Protein AF-A0A7X2PT35-F1 (afdb_monomer_lite)

pLDDT: mean 83.84, std 13.32, range [39.59, 97.69]

Radius of gyration: 19.12 Å; chains: 1; bounding box: 41×61×50 Å

Foldseek 3Di:
DDPPPDDDDADPPRDDDDFPDWDWDDDPFWIKIWGWHFDPVDDDPTDTDTDDIDTGGPVRVVVVVVVVVVVQVVCCVVPNDDDDDPVPQDDQQDLPDPPPPPQHSVNSVVSNVVSCLRPNPPHVDPPPDPPPDD

Structure (mmCIF, N/CA/C/O backbone):
data_AF-A0A7X2PT35-F1
#
_entry.id   AF-A0A7X2PT35-F1
#
loop_
_atom_site.group_PDB
_atom_site.id
_atom_site.type_symbol
_atom_site.label_atom_id
_atom_site.label_alt_id
_atom_site.label_comp_id
_atom_site.label_asym_id
_atom_site.label_entity_id
_atom_site.label_seq_id
_atom_site.pdbx_PDB_ins_code
_atom_site.Cartn_x
_atom_site.Cartn_y
_atom_site.Cartn_z
_atom_site.occupancy
_atom_site.B_iso_or_equiv
_atom_site.auth_seq_id
_atom_site.auth_comp_id
_atom_site.auth_asym_id
_atom_site.auth_atom_id
_atom_site.pdbx_PDB_model_num
ATOM 1 N N . MET A 1 1 ? -0.713 -40.524 10.628 1.00 44.00 1 MET A N 1
ATOM 2 C CA . MET A 1 1 ? -0.725 -39.382 11.564 1.00 44.00 1 MET A CA 1
ATOM 3 C C . MET A 1 1 ? -1.317 -38.222 10.796 1.00 44.00 1 MET A C 1
ATOM 5 O O . MET A 1 1 ? -0.782 -37.893 9.749 1.00 44.00 1 MET A O 1
ATOM 9 N N . SER A 1 2 ? -2.491 -37.740 11.193 1.00 51.50 2 SER A N 1
ATOM 10 C CA . SER A 1 2 ? -3.143 -36.608 10.537 1.00 51.50 2 SER A CA 1
ATOM 11 C C . SER A 1 2 ? -2.360 -35.337 10.854 1.00 51.50 2 SER A C 1
ATOM 13 O O . SER A 1 2 ? -2.280 -34.968 12.022 1.00 51.50 2 SER A O 1
ATOM 15 N N . ASP A 1 3 ? -1.783 -34.704 9.830 1.00 60.19 3 ASP A N 1
ATOM 16 C CA . ASP A 1 3 ? -1.301 -33.322 9.897 1.00 60.19 3 ASP A CA 1
ATOM 17 C C . ASP A 1 3 ? -2.488 -32.435 10.275 1.00 60.19 3 ASP A C 1
ATOM 19 O O . ASP A 1 3 ? -3.336 -32.112 9.435 1.00 60.19 3 ASP A O 1
ATOM 23 N N . GLU A 1 4 ? -2.600 -32.090 11.553 1.00 60.09 4 GLU A N 1
ATOM 24 C CA . GLU A 1 4 ? -3.574 -31.107 11.999 1.00 60.09 4 GLU A CA 1
ATOM 25 C C . GLU A 1 4 ? -3.108 -29.738 11.501 1.00 60.09 4 GLU A C 1
ATOM 27 O O . GLU A 1 4 ? -2.219 -29.088 12.049 1.00 60.09 4 GLU A O 1
ATOM 32 N N . LYS A 1 5 ? -3.671 -29.368 10.350 1.00 72.00 5 LYS A N 1
ATOM 33 C CA . LYS A 1 5 ? -3.495 -28.083 9.685 1.00 72.00 5 LYS A CA 1
ATOM 34 C C . LYS A 1 5 ? -3.866 -26.969 10.661 1.00 72.00 5 LYS A C 1
ATOM 36 O O . LYS A 1 5 ? -4.874 -27.073 11.353 1.00 72.00 5 LYS A O 1
ATOM 41 N N . VAL A 1 6 ? -3.064 -25.905 10.671 1.00 81.44 6 VAL A N 1
ATOM 42 C CA . VAL A 1 6 ? -3.307 -24.672 11.435 1.00 81.44 6 VAL A CA 1
ATOM 43 C C . VAL A 1 6 ? -4.793 -24.304 11.396 1.00 81.44 6 VAL A C 1
ATOM 45 O O . VAL A 1 6 ? -5.360 -24.102 10.319 1.00 81.44 6 VAL A O 1
ATOM 48 N N . ARG A 1 7 ? -5.420 -24.230 12.572 1.00 83.81 7 ARG A N 1
ATOM 49 C CA . ARG A 1 7 ? -6.812 -23.811 12.729 1.00 83.81 7 ARG A CA 1
ATOM 50 C C . ARG A 1 7 ? -6.855 -22.294 12.874 1.00 83.81 7 ARG A C 1
ATOM 52 O O . ARG A 1 7 ? -6.193 -21.733 13.740 1.00 83.81 7 ARG A O 1
ATOM 59 N N . VAL A 1 8 ? -7.617 -21.640 12.003 1.00 84.88 8 VAL A N 1
ATOM 60 C CA . VAL A 1 8 ? -7.838 -20.191 12.049 1.00 84.88 8 VAL A CA 1
ATOM 61 C C . VAL A 1 8 ? -9.100 -19.933 12.861 1.00 84.88 8 VAL A C 1
ATOM 63 O O . VAL A 1 8 ? -10.171 -20.419 12.504 1.00 84.88 8 VAL A O 1
ATOM 66 N N . GLU A 1 9 ? -8.974 -19.174 13.943 1.00 91.50 9 GLU A N 1
ATOM 67 C CA . GLU A 1 9 ? -10.092 -18.754 14.787 1.00 91.50 9 GLU A CA 1
ATOM 68 C C . GLU A 1 9 ? -10.081 -17.235 14.938 1.00 91.50 9 GLU A C 1
ATOM 70 O O . GLU A 1 9 ? -9.024 -16.603 14.918 1.00 91.50 9 GLU A O 1
ATOM 75 N N . ARG A 1 10 ? -11.270 -16.646 15.067 1.00 90.88 10 ARG A N 1
ATOM 76 C CA . ARG A 1 10 ? -11.423 -15.224 15.382 1.00 90.88 10 ARG A CA 1
ATOM 77 C C . ARG A 1 10 ? -11.303 -15.056 16.895 1.00 90.88 10 ARG A C 1
ATOM 79 O O . ARG A 1 10 ? -11.933 -15.80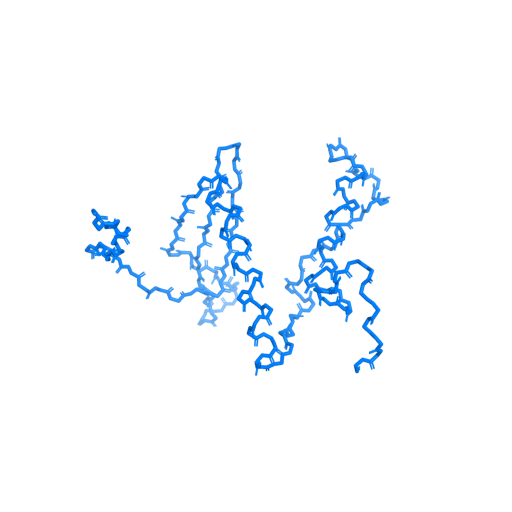9 17.634 1.00 90.88 10 ARG A O 1
ATOM 86 N N . SER A 1 11 ? -10.507 -14.089 17.340 1.00 90.88 11 SER A N 1
ATOM 87 C CA . SER A 1 11 ? -10.484 -13.669 18.744 1.00 90.88 11 SER A CA 1
ATOM 88 C C . SER A 1 11 ? -11.770 -12.928 19.112 1.00 90.88 11 SER A C 1
ATOM 90 O O . SER A 1 11 ? -12.505 -12.486 18.231 1.00 90.88 11 SER A O 1
ATOM 92 N N . GLU A 1 12 ? -12.017 -12.746 20.409 1.00 91.62 12 GLU A N 1
ATOM 93 C CA . GLU A 1 12 ? -13.164 -11.972 20.909 1.00 91.62 12 GLU A CA 1
ATOM 94 C C . GLU A 1 12 ? -13.156 -10.524 20.389 1.00 91.62 12 GLU A C 1
ATOM 96 O O . GLU A 1 12 ? -14.200 -10.008 20.003 1.00 91.62 12 GLU A O 1
ATOM 101 N N . ASP A 1 13 ? -11.969 -9.927 20.256 1.00 90.19 13 ASP A N 1
ATOM 102 C CA . ASP A 1 13 ? -11.778 -8.561 19.747 1.00 90.19 13 ASP A CA 1
ATOM 103 C C . ASP A 1 13 ? -11.592 -8.498 18.216 1.00 90.19 13 ASP A C 1
ATOM 105 O O . ASP A 1 13 ? -11.042 -7.534 17.682 1.00 90.19 13 ASP A O 1
ATOM 109 N N . PHE A 1 14 ? -11.957 -9.555 17.480 1.00 89.50 14 PHE A N 1
ATOM 110 C CA . PHE A 1 14 ? -11.858 -9.532 16.021 1.00 89.50 14 PHE A CA 1
ATOM 111 C C . PHE A 1 14 ? -12.924 -8.605 15.429 1.00 89.50 14 PHE A C 1
ATOM 113 O O . PHE A 1 14 ? -14.120 -8.886 15.509 1.00 89.50 14 PHE A O 1
ATOM 120 N N . GLU A 1 15 ? -12.481 -7.540 14.765 1.00 89.19 15 GLU A N 1
ATOM 121 C CA . GLU A 1 15 ? -13.359 -6.569 14.118 1.00 89.19 15 GLU A CA 1
ATOM 122 C C . GLU A 1 15 ? -13.186 -6.573 12.592 1.00 89.19 15 GLU A C 1
ATOM 124 O O . GLU A 1 15 ? -12.072 -6.600 12.066 1.00 89.19 15 GLU A O 1
ATOM 129 N N . GLU A 1 16 ? -14.305 -6.492 11.867 1.00 89.38 16 GLU A N 1
ATOM 130 C CA . GLU A 1 16 ? -14.336 -6.262 10.419 1.00 89.38 16 GLU A CA 1
ATOM 131 C C . GLU A 1 16 ? -14.728 -4.806 10.160 1.00 89.38 16 GLU A C 1
ATOM 133 O O . GLU A 1 16 ? -15.908 -4.454 10.143 1.00 89.38 16 GLU A 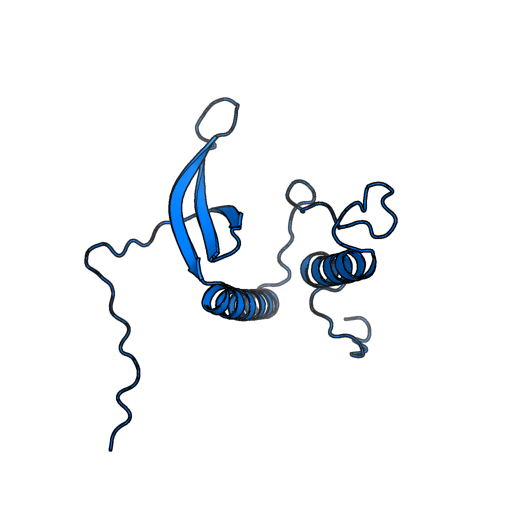O 1
ATOM 138 N N . VAL A 1 17 ? -13.728 -3.942 9.976 1.00 92.19 17 VAL A N 1
ATOM 139 C CA . VAL A 1 17 ? -13.943 -2.508 9.743 1.00 92.19 17 VAL A CA 1
ATOM 140 C C . VAL A 1 17 ? -13.515 -2.144 8.328 1.00 92.19 17 VAL A C 1
ATOM 142 O O . VAL A 1 17 ? -12.429 -2.502 7.874 1.00 92.19 17 VAL A O 1
ATOM 145 N N . TYR A 1 18 ? -14.372 -1.414 7.617 1.00 92.62 18 TYR A N 1
ATOM 146 C CA . TYR A 1 18 ? -14.046 -0.901 6.290 1.00 92.62 18 TYR A CA 1
ATOM 147 C C . TYR A 1 18 ? -12.950 0.168 6.370 1.00 92.62 18 TYR A C 1
ATOM 149 O O . TYR A 1 18 ? -12.990 1.020 7.248 1.00 92.62 18 TYR A O 1
ATOM 157 N N . ALA A 1 19 ? -12.025 0.185 5.415 1.00 93.62 19 ALA A N 1
ATOM 158 C CA . ALA A 1 19 ? -11.038 1.247 5.269 1.00 93.62 19 ALA A CA 1
ATOM 159 C C . ALA A 1 19 ? -10.857 1.587 3.787 1.00 93.62 19 ALA A C 1
ATOM 161 O O . ALA A 1 19 ? -10.744 0.690 2.953 1.00 93.62 19 ALA A O 1
ATOM 162 N N . ASN A 1 20 ? -10.812 2.881 3.464 1.00 91.50 20 ASN A N 1
ATOM 163 C CA . ASN A 1 20 ? -10.505 3.380 2.117 1.00 91.50 20 ASN A CA 1
ATOM 164 C C . ASN A 1 20 ? -9.169 4.137 2.059 1.00 91.50 20 ASN A C 1
ATOM 166 O O . ASN A 1 20 ? -8.786 4.646 1.009 1.00 91.50 20 ASN A O 1
ATOM 170 N N . ASN A 1 21 ? -8.455 4.204 3.183 1.00 92.31 21 ASN A N 1
ATOM 171 C CA . ASN A 1 21 ? -7.113 4.746 3.267 1.00 92.31 21 ASN A CA 1
ATOM 172 C C . ASN A 1 21 ? -6.209 3.800 4.059 1.00 92.31 21 ASN A C 1
ATOM 174 O O . ASN A 1 21 ? -6.607 3.280 5.104 1.00 92.31 21 ASN A O 1
ATOM 178 N N . VAL A 1 22 ? -4.983 3.622 3.569 1.00 94.38 22 VAL A N 1
ATOM 179 C CA . VAL A 1 22 ? -3.924 2.888 4.261 1.00 94.38 22 VAL A CA 1
ATOM 180 C C . VAL A 1 22 ? -2.670 3.752 4.273 1.00 94.38 22 VAL A C 1
ATOM 182 O O . VAL A 1 22 ? -2.272 4.290 3.240 1.00 94.38 22 VAL A O 1
ATOM 185 N N . ARG A 1 23 ? -2.044 3.891 5.443 1.00 93.88 23 ARG A N 1
ATOM 186 C CA . ARG A 1 23 ? -0.728 4.520 5.612 1.00 93.88 23 ARG A CA 1
ATOM 187 C C . ARG A 1 23 ? 0.284 3.499 6.105 1.00 93.88 23 ARG A C 1
ATOM 189 O O . ARG A 1 23 ? -0.073 2.566 6.819 1.00 93.88 23 ARG A O 1
ATOM 196 N N . TYR A 1 24 ? 1.544 3.715 5.751 1.00 94.75 24 TYR A N 1
ATOM 197 C CA . TYR A 1 24 ? 2.641 2.804 6.049 1.00 94.75 24 TYR A CA 1
ATOM 198 C C . TYR A 1 24 ? 3.713 3.526 6.864 1.00 94.75 24 TYR A C 1
ATOM 200 O O . TYR A 1 24 ? 4.175 4.596 6.475 1.00 94.75 24 TYR A O 1
ATOM 208 N N . GLU A 1 25 ? 4.110 2.930 7.983 1.00 95.25 25 GLU A N 1
ATOM 209 C CA . GLU A 1 25 ? 5.224 3.367 8.824 1.00 95.25 25 GLU A CA 1
ATOM 210 C C . GLU A 1 25 ? 6.228 2.210 8.891 1.00 95.25 25 GLU A C 1
ATOM 212 O O . GLU A 1 25 ? 5.921 1.143 9.422 1.00 95.25 25 GLU A O 1
ATOM 217 N N . SER A 1 26 ? 7.415 2.381 8.309 1.00 91.81 26 SER A N 1
ATOM 218 C CA . SER A 1 26 ? 8.454 1.345 8.289 1.00 91.81 26 SER A CA 1
ATOM 219 C C . SER A 1 26 ? 9.481 1.549 9.400 1.00 91.81 26 SER A C 1
ATOM 221 O O . SER A 1 26 ? 9.943 2.671 9.613 1.00 91.81 26 SER A O 1
ATOM 223 N N . SER A 1 27 ? 9.912 0.461 10.034 1.00 92.94 27 SER A N 1
ATOM 224 C CA . SER A 1 27 ? 11.052 0.425 10.954 1.00 92.94 27 SER A CA 1
ATOM 225 C C . SER A 1 27 ? 12.102 -0.588 10.474 1.00 92.94 27 SER A C 1
ATOM 227 O O . SER A 1 27 ? 11.904 -1.295 9.493 1.00 92.94 27 SER A O 1
ATOM 229 N N . VAL A 1 28 ? 13.242 -0.709 11.159 1.00 91.56 28 VAL A N 1
ATOM 230 C CA . VAL A 1 28 ? 14.219 -1.773 10.838 1.00 91.56 28 VAL A CA 1
ATOM 231 C C . VAL A 1 28 ? 13.630 -3.172 11.086 1.00 91.56 28 VAL A C 1
ATOM 233 O O . VAL A 1 28 ? 14.041 -4.141 10.452 1.00 91.56 28 VAL A O 1
ATOM 236 N N . TRP A 1 29 ? 12.635 -3.290 11.965 1.00 92.94 29 TRP A N 1
ATOM 237 C CA . TRP A 1 29 ? 12.126 -4.570 12.460 1.00 92.94 29 TRP A CA 1
ATOM 238 C C . TRP A 1 29 ? 10.844 -5.024 11.764 1.00 92.94 29 TRP A C 1
ATOM 240 O O . TRP A 1 29 ? 10.628 -6.222 11.566 1.00 92.94 29 TRP A O 1
ATOM 250 N N . ASP A 1 30 ? 9.996 -4.070 11.395 1.00 96.12 30 ASP A N 1
ATOM 251 C CA . ASP A 1 30 ? 8.625 -4.330 10.987 1.00 96.12 30 ASP A CA 1
ATOM 252 C C . ASP A 1 30 ? 8.035 -3.213 10.117 1.00 96.12 30 ASP A C 1
ATOM 254 O O . ASP A 1 30 ? 8.601 -2.130 9.940 1.00 96.12 30 ASP A O 1
ATOM 258 N N . LEU A 1 31 ? 6.863 -3.520 9.562 1.00 97.50 31 LEU A N 1
ATOM 259 C CA . LEU A 1 31 ? 6.004 -2.593 8.848 1.00 97.50 31 LEU A CA 1
ATOM 260 C C . LEU A 1 31 ? 4.711 -2.406 9.632 1.00 97.50 31 LEU A C 1
ATOM 262 O O . LEU A 1 31 ? 3.976 -3.366 9.870 1.00 97.50 31 LEU A O 1
ATOM 266 N N . LYS A 1 32 ? 4.388 -1.165 9.975 1.00 97.31 32 LYS A N 1
ATOM 267 C CA . LYS A 1 32 ? 3.107 -0.812 10.573 1.00 97.31 32 LYS A CA 1
ATOM 268 C C . LYS A 1 32 ? 2.177 -0.228 9.518 1.00 97.31 32 LYS A C 1
ATOM 270 O O . LYS A 1 32 ? 2.524 0.714 8.810 1.00 97.31 32 LYS A O 1
ATOM 275 N N . MET A 1 33 ? 0.989 -0.809 9.413 1.00 96.81 33 MET A N 1
ATOM 276 C CA . MET A 1 33 ? -0.076 -0.387 8.507 1.00 96.81 33 MET A CA 1
ATOM 277 C C . MET A 1 33 ? -1.189 0.267 9.317 1.00 96.81 33 MET A C 1
ATOM 279 O O . MET A 1 33 ? -1.697 -0.334 10.262 1.00 96.81 33 MET A O 1
ATOM 283 N N . L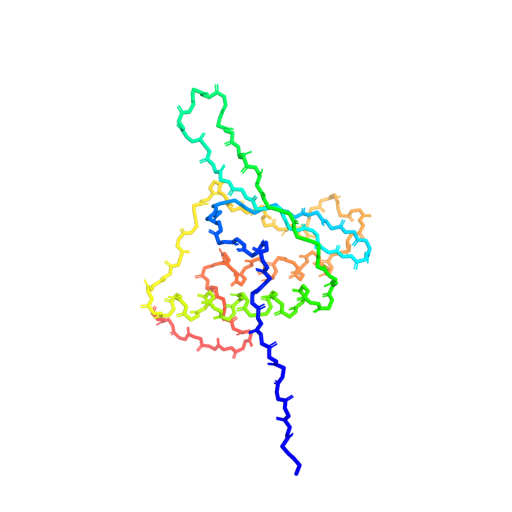EU A 1 34 ? -1.567 1.488 8.953 1.00 96.75 34 LEU A N 1
ATOM 284 C CA . LEU A 1 34 ? -2.631 2.259 9.589 1.00 96.75 34 LEU A CA 1
ATOM 285 C C . LEU A 1 34 ? -3.809 2.378 8.625 1.00 96.75 34 LEU A C 1
ATOM 287 O O . LEU A 1 34 ? -3.686 2.995 7.570 1.00 96.75 34 LEU A O 1
ATOM 291 N N . PHE A 1 35 ? -4.943 1.811 9.002 1.00 96.75 35 PHE A N 1
ATOM 292 C CA . PHE A 1 35 ? -6.176 1.791 8.231 1.00 96.75 35 PHE A CA 1
ATOM 293 C C . PHE A 1 35 ? -7.131 2.870 8.733 1.00 96.75 35 PHE A C 1
ATOM 295 O O . PHE A 1 35 ? -7.288 3.083 9.943 1.00 96.75 35 PHE A O 1
ATOM 302 N N . GLY A 1 36 ? -7.774 3.550 7.792 1.00 94.75 36 GLY A N 1
ATOM 303 C CA . GLY A 1 36 ? -8.735 4.593 8.095 1.00 94.75 36 GLY A CA 1
ATOM 304 C C . GLY A 1 36 ? -9.756 4.834 7.000 1.00 94.75 36 GLY A C 1
ATOM 305 O O . GLY A 1 36 ? -9.736 4.225 5.927 1.00 94.75 36 GLY A O 1
ATOM 306 N N . GLN A 1 37 ? -10.641 5.779 7.293 1.00 93.50 37 GLN A N 1
ATOM 307 C CA . GLN A 1 37 ? -11.702 6.212 6.400 1.00 93.50 37 GLN A CA 1
ATOM 308 C C . GLN A 1 37 ? -11.627 7.720 6.166 1.00 93.50 37 GLN A C 1
ATOM 310 O O . GLN A 1 37 ? -11.465 8.501 7.109 1.00 93.50 37 GLN A O 1
ATOM 315 N N . LEU A 1 38 ? -11.767 8.123 4.906 1.00 88.56 38 LEU A N 1
ATOM 316 C CA . LEU A 1 38 ? -11.978 9.511 4.515 1.00 88.56 38 LEU A CA 1
ATOM 317 C C . LEU A 1 38 ? -13.373 9.977 4.954 1.00 88.56 38 LEU A C 1
ATOM 319 O O . LEU A 1 38 ? -14.385 9.425 4.523 1.00 88.56 38 LEU A O 1
ATOM 323 N N . ASP A 1 39 ? -13.418 11.010 5.792 1.00 83.94 39 ASP A N 1
ATOM 324 C CA . ASP A 1 39 ? -14.646 11.669 6.224 1.00 83.94 39 ASP A CA 1
ATOM 325 C C . ASP A 1 39 ? -14.932 12.894 5.344 1.00 83.94 39 ASP A C 1
ATOM 327 O O . ASP A 1 39 ? -14.393 13.981 5.564 1.00 83.94 39 ASP A O 1
ATOM 331 N N . LEU A 1 40 ? -15.809 12.698 4.355 1.00 79.19 40 LEU A N 1
ATOM 332 C CA . LEU A 1 40 ? -16.303 13.741 3.446 1.00 79.19 40 LEU A CA 1
ATOM 333 C C . LEU A 1 40 ? -17.511 14.513 4.007 1.00 79.19 40 LEU A C 1
ATOM 335 O O . LEU A 1 40 ? -18.037 15.402 3.343 1.00 79.19 40 LEU A O 1
ATOM 339 N N . SER A 1 41 ? -17.990 14.180 5.212 1.00 78.12 41 SER A N 1
ATOM 340 C CA . SER A 1 41 ? -19.179 14.818 5.803 1.00 78.12 41 SER A CA 1
ATOM 341 C C . SER A 1 41 ? -18.906 16.207 6.392 1.00 78.12 41 SER A C 1
ATOM 343 O O . SER A 1 41 ? -19.840 16.907 6.787 1.00 78.12 41 SER A O 1
ATOM 345 N N . ARG A 1 42 ? -17.635 16.619 6.477 1.00 69.88 42 ARG A N 1
ATOM 346 C CA . ARG A 1 42 ? -17.209 17.886 7.083 1.00 69.88 42 ARG A CA 1
ATOM 347 C C . ARG A 1 42 ? -16.740 18.882 6.028 1.00 69.88 42 ARG A C 1
ATOM 349 O O . ARG A 1 42 ? -16.157 18.509 5.017 1.00 69.88 42 ARG A O 1
ATOM 356 N N . THR A 1 43 ? -16.966 20.167 6.303 1.00 71.62 43 THR A N 1
ATOM 357 C CA . THR A 1 43 ? -16.370 21.277 5.548 1.00 71.62 43 THR A CA 1
ATOM 358 C C . THR A 1 43 ? -14.845 21.117 5.523 1.00 71.62 43 THR A C 1
ATOM 360 O O . THR A 1 43 ? -14.291 20.716 6.551 1.00 71.62 43 THR A O 1
ATOM 363 N N . PRO A 1 44 ? -14.163 21.447 4.408 1.00 73.12 44 PRO A N 1
ATOM 364 C CA . PRO A 1 44 ? -12.712 21.347 4.305 1.00 73.12 44 PRO A CA 1
ATOM 365 C C . PRO A 1 44 ? -11.968 21.914 5.531 1.00 73.12 44 PRO A C 1
ATOM 367 O O . PRO A 1 44 ? -12.376 22.953 6.060 1.00 73.12 44 PRO A O 1
ATOM 370 N N . PRO A 1 45 ? -10.865 21.278 5.970 1.00 72.38 45 PRO A N 1
ATOM 371 C CA . PRO A 1 45 ? -10.152 20.199 5.284 1.00 72.38 45 PRO A CA 1
ATOM 372 C C . PRO A 1 45 ? -10.835 18.831 5.424 1.00 72.38 45 PRO A C 1
ATOM 374 O O . PRO A 1 45 ? -11.425 18.519 6.455 1.00 72.38 45 PRO A O 1
ATOM 377 N N . GLU A 1 46 ? -10.720 18.005 4.384 1.00 79.50 46 GLU A N 1
ATOM 378 C CA . GLU A 1 46 ? -11.089 16.589 4.448 1.00 79.50 46 GLU A CA 1
ATOM 379 C C . GLU A 1 46 ? -10.223 15.881 5.503 1.00 79.50 46 GLU A C 1
ATOM 381 O O . GLU A 1 46 ? -9.013 16.108 5.588 1.00 79.50 46 GLU A O 1
ATOM 386 N N . ILE A 1 47 ? -10.836 15.038 6.338 1.00 86.12 47 ILE A N 1
ATOM 387 C CA . ILE A 1 47 ? -10.150 14.372 7.454 1.00 86.12 47 ILE A CA 1
ATOM 388 C C . ILE A 1 47 ? -10.131 12.869 7.202 1.00 86.12 47 ILE A C 1
ATOM 390 O O . ILE A 1 47 ? -11.172 12.257 6.986 1.00 86.12 47 ILE A O 1
ATOM 394 N N . ILE A 1 48 ? -8.956 12.253 7.315 1.00 90.12 48 ILE A N 1
ATOM 395 C CA . ILE A 1 48 ? -8.825 10.794 7.365 1.00 90.12 48 ILE A CA 1
ATOM 396 C C . ILE A 1 48 ? -8.854 10.369 8.832 1.00 90.12 48 ILE A C 1
ATOM 398 O O . ILE A 1 48 ? -7.987 10.761 9.615 1.00 90.12 48 ILE A O 1
ATOM 402 N N . ARG A 1 49 ? -9.841 9.557 9.211 1.00 91.88 49 ARG A N 1
ATOM 403 C CA . ARG A 1 49 ? -9.940 8.973 10.553 1.00 91.88 49 ARG A CA 1
ATOM 404 C C . ARG A 1 49 ? -9.331 7.582 10.555 1.00 91.88 49 ARG A C 1
ATOM 406 O O . ARG A 1 49 ? -9.912 6.652 10.003 1.00 91.88 49 ARG A O 1
ATOM 413 N N . LEU A 1 50 ? -8.164 7.452 11.176 1.00 94.69 50 LEU A N 1
ATOM 414 C CA . LEU A 1 50 ? -7.523 6.160 11.406 1.00 94.69 50 LEU A CA 1
ATOM 415 C C . LEU A 1 50 ? -8.235 5.440 12.555 1.00 94.69 50 LEU A C 1
ATOM 417 O O . LEU A 1 50 ? -8.451 6.040 13.606 1.00 94.69 50 LEU A O 1
ATOM 421 N N . HIS A 1 51 ? -8.588 4.174 12.354 1.00 93.75 51 HIS A N 1
ATOM 422 C CA . HIS A 1 51 ? -9.282 3.361 13.360 1.00 93.75 51 HIS A CA 1
ATOM 423 C C . HIS A 1 51 ? -8.545 2.060 13.694 1.00 93.75 51 HIS A C 1
ATOM 425 O O . HIS A 1 51 ? -8.762 1.505 14.765 1.00 93.75 51 HIS A O 1
ATOM 431 N N . THR A 1 52 ? -7.642 1.583 12.829 1.00 95.38 52 THR A N 1
ATOM 432 C CA . THR A 1 52 ? -6.920 0.322 13.055 1.00 95.38 52 THR A CA 1
ATOM 433 C C . THR A 1 52 ? -5.455 0.473 12.673 1.00 95.38 52 THR A C 1
ATOM 435 O O . THR A 1 52 ? -5.136 1.043 11.636 1.00 95.38 52 THR A O 1
ATOM 438 N N . GLY A 1 53 ? -4.547 -0.045 13.497 1.00 95.56 53 GLY A N 1
ATOM 439 C CA . GLY A 1 53 ? -3.113 -0.043 13.217 1.00 95.56 53 GLY A CA 1
ATOM 440 C C . GLY A 1 53 ? -2.501 -1.400 13.517 1.00 95.56 53 GLY A C 1
ATOM 441 O O . GLY A 1 53 ? -2.577 -1.836 14.657 1.00 95.56 53 GLY A O 1
ATOM 442 N N . MET A 1 54 ? -1.895 -2.049 12.523 1.00 95.62 54 MET A N 1
ATOM 443 C CA . MET A 1 54 ? -1.322 -3.394 12.639 1.00 95.62 54 MET A CA 1
ATOM 444 C C . MET A 1 54 ? 0.172 -3.369 12.330 1.00 95.62 54 MET A C 1
ATOM 446 O O . MET A 1 54 ? 0.569 -2.930 11.252 1.00 95.62 54 MET A O 1
ATOM 450 N N . THR A 1 55 ? 0.993 -3.868 13.254 1.00 97.56 55 THR A N 1
ATOM 451 C CA . THR A 1 55 ? 2.436 -4.047 13.044 1.00 97.56 55 THR A CA 1
ATOM 452 C C . THR A 1 55 ? 2.718 -5.470 12.587 1.00 97.56 55 THR A C 1
ATOM 454 O O . THR A 1 55 ? 2.305 -6.432 13.231 1.00 97.56 55 THR A O 1
ATOM 457 N N . VAL A 1 56 ? 3.428 -5.604 11.471 1.00 96.94 56 VAL A N 1
ATOM 458 C CA . VAL A 1 56 ? 3.694 -6.878 10.809 1.00 96.94 56 VAL A CA 1
ATOM 459 C C . VAL A 1 56 ? 5.204 -7.039 10.609 1.00 96.94 56 VAL A C 1
ATOM 461 O O . VAL A 1 56 ? 5.824 -6.181 9.977 1.00 96.94 56 VAL A O 1
ATOM 464 N N . PRO A 1 57 ? 5.820 -8.135 11.090 1.00 97.69 57 PRO A N 1
ATOM 465 C CA . PRO A 1 57 ? 7.224 -8.425 10.812 1.00 97.69 57 PRO A CA 1
ATOM 466 C C . PRO A 1 57 ? 7.496 -8.532 9.308 1.00 97.69 57 PRO A C 1
ATOM 468 O O . PRO A 1 57 ? 6.642 -8.995 8.547 1.00 97.69 57 PRO A O 1
ATOM 471 N N . TRP A 1 58 ? 8.712 -8.195 8.872 1.00 96.81 58 TRP A N 1
ATOM 472 C CA . TRP A 1 58 ? 9.063 -8.165 7.445 1.00 96.81 58 TRP A CA 1
ATOM 473 C C . TRP A 1 58 ? 8.795 -9.473 6.684 1.00 96.81 58 TRP A C 1
ATOM 475 O O . TRP A 1 58 ? 8.419 -9.442 5.511 1.00 96.81 58 TRP A O 1
ATOM 485 N N . THR A 1 59 ? 8.930 -10.627 7.340 1.00 97.12 59 THR A N 1
ATOM 486 C CA . THR A 1 59 ? 8.618 -11.939 6.747 1.00 97.12 59 THR A CA 1
ATOM 487 C C . THR A 1 59 ? 7.139 -12.069 6.391 1.00 97.12 59 THR A C 1
ATOM 489 O O . THR A 1 59 ? 6.805 -12.451 5.269 1.00 97.12 59 THR A O 1
ATOM 492 N N . ALA A 1 60 ? 6.252 -11.701 7.314 1.00 96.50 60 ALA A N 1
ATOM 493 C CA . ALA A 1 60 ? 4.814 -11.705 7.091 1.00 96.50 60 ALA A CA 1
ATOM 494 C C . ALA A 1 60 ? 4.399 -10.607 6.099 1.00 96.50 60 ALA A C 1
ATOM 496 O O . ALA A 1 60 ? 3.581 -10.871 5.222 1.00 96.50 60 ALA A O 1
ATOM 497 N N . ALA A 1 61 ? 5.021 -9.423 6.154 1.00 96.75 61 ALA A N 1
ATOM 498 C CA . ALA A 1 61 ? 4.765 -8.339 5.205 1.00 96.75 61 ALA A CA 1
ATOM 499 C C . ALA A 1 61 ? 5.106 -8.748 3.760 1.00 96.75 61 ALA A C 1
ATOM 501 O O . ALA A 1 61 ? 4.323 -8.495 2.847 1.00 96.75 61 ALA A O 1
ATOM 502 N N . LYS A 1 62 ? 6.226 -9.455 3.548 1.00 95.88 62 LYS A N 1
ATOM 503 C CA . LYS A 1 62 ? 6.619 -9.979 2.228 1.00 95.88 62 LYS A CA 1
ATOM 504 C C . LYS A 1 62 ? 5.599 -10.975 1.670 1.00 95.88 62 LYS A C 1
ATOM 506 O O . LYS A 1 62 ? 5.262 -10.915 0.490 1.00 95.88 62 LYS A O 1
ATOM 511 N N . ILE A 1 63 ? 5.105 -11.883 2.512 1.00 96.88 63 ILE A N 1
ATOM 512 C CA . ILE A 1 63 ? 4.084 -12.865 2.121 1.00 96.88 63 ILE A CA 1
ATOM 513 C C . ILE A 1 63 ? 2.758 -12.158 1.811 1.00 96.88 63 ILE A C 1
ATOM 515 O O . ILE A 1 63 ? 2.137 -12.438 0.785 1.00 96.88 63 ILE A O 1
ATOM 519 N N . ALA A 1 64 ? 2.349 -11.209 2.657 1.00 95.81 64 ALA A N 1
ATOM 520 C CA . ALA A 1 64 ? 1.141 -10.418 2.454 1.00 95.81 64 ALA A CA 1
ATOM 521 C C . ALA A 1 64 ? 1.199 -9.618 1.144 1.00 95.81 64 ALA A C 1
ATOM 523 O O . ALA A 1 64 ? 0.235 -9.634 0.384 1.00 95.81 64 ALA A O 1
ATOM 524 N N . ALA A 1 65 ? 2.338 -8.989 0.835 1.00 94.50 65 ALA A N 1
ATOM 525 C CA . ALA A 1 65 ? 2.539 -8.254 -0.411 1.00 94.50 65 ALA A CA 1
ATOM 526 C C . ALA A 1 65 ? 2.360 -9.151 -1.646 1.00 94.50 65 ALA A C 1
ATOM 528 O O . ALA A 1 65 ? 1.643 -8.777 -2.571 1.00 94.50 65 ALA A O 1
ATOM 529 N N . TYR A 1 66 ? 2.939 -10.357 -1.639 1.00 94.56 66 TYR A N 1
ATOM 530 C CA . TYR A 1 66 ? 2.758 -11.323 -2.727 1.00 94.56 66 TYR A CA 1
ATOM 531 C C . TYR A 1 66 ? 1.280 -11.665 -2.949 1.00 94.56 66 TYR A C 1
ATOM 533 O O . TYR A 1 66 ? 0.771 -11.549 -4.064 1.00 94.56 66 TYR A O 1
ATOM 541 N N . PHE A 1 67 ? 0.566 -12.047 -1.887 1.00 96.31 67 PHE A N 1
ATOM 542 C CA . PHE A 1 67 ? -0.845 -12.404 -2.020 1.00 96.31 67 PHE A CA 1
ATOM 543 C C . PHE A 1 67 ? -1.721 -11.207 -2.387 1.00 96.31 67 PHE A C 1
ATOM 545 O O . PHE A 1 67 ? -2.701 -11.391 -3.105 1.00 96.31 67 PHE A O 1
ATOM 552 N N . MET A 1 68 ? -1.368 -9.994 -1.959 1.00 94.62 68 MET A N 1
ATOM 553 C CA . MET A 1 68 ? -2.070 -8.783 -2.377 1.00 94.62 68 MET A CA 1
ATOM 554 C C . MET A 1 68 ? -1.980 -8.600 -3.895 1.00 94.62 68 MET A C 1
ATOM 556 O O . MET A 1 68 ? -3.006 -8.431 -4.546 1.00 94.62 68 MET A O 1
ATOM 560 N N . VAL A 1 69 ? -0.780 -8.731 -4.471 1.00 93.00 69 VAL A N 1
ATOM 561 C CA . VAL A 1 69 ? -0.575 -8.648 -5.926 1.00 93.00 69 VAL A CA 1
ATOM 562 C C . VAL A 1 69 ? -1.391 -9.703 -6.663 1.00 93.00 69 VAL A C 1
ATOM 564 O O . VAL A 1 69 ? -2.118 -9.373 -7.597 1.00 93.00 69 VAL A O 1
ATOM 567 N N . VAL A 1 70 ? -1.332 -10.961 -6.216 1.00 93.12 70 VAL A N 1
ATOM 568 C CA . VAL A 1 70 ? -2.103 -12.054 -6.828 1.00 93.12 70 VAL A CA 1
ATOM 569 C C . VAL A 1 70 ? -3.603 -11.746 -6.820 1.00 93.12 70 VAL A C 1
ATOM 571 O O . VAL A 1 70 ? -4.263 -11.899 -7.846 1.00 93.12 70 VAL A O 1
ATOM 574 N N . ASN A 1 71 ? -4.151 -11.278 -5.695 1.00 94.12 71 ASN A N 1
ATOM 575 C CA . ASN A 1 71 ? -5.575 -10.953 -5.601 1.00 94.12 71 ASN A CA 1
ATOM 576 C C . ASN A 1 71 ? -5.965 -9.765 -6.493 1.00 94.12 71 ASN A C 1
ATOM 578 O O . ASN A 1 71 ? -7.018 -9.817 -7.124 1.00 94.12 71 ASN A O 1
ATOM 582 N N . VAL A 1 72 ? -5.120 -8.734 -6.596 1.00 92.06 72 VAL A N 1
ATOM 583 C CA . VAL A 1 72 ? -5.352 -7.594 -7.499 1.00 92.06 72 VAL A CA 1
ATOM 584 C C . VAL A 1 72 ? -5.389 -8.053 -8.959 1.00 92.06 72 VAL A C 1
ATOM 586 O O . VAL A 1 72 ? -6.329 -7.716 -9.676 1.00 92.06 72 VAL A O 1
ATOM 589 N N . ILE A 1 73 ? -4.429 -8.877 -9.391 1.00 89.62 73 ILE A N 1
ATOM 590 C CA . ILE A 1 73 ? -4.390 -9.425 -10.758 1.00 89.62 73 ILE A CA 1
ATOM 591 C C . ILE A 1 73 ? -5.656 -10.238 -11.055 1.00 89.62 73 ILE A C 1
ATOM 593 O O . ILE A 1 73 ? -6.310 -10.021 -12.075 1.00 89.62 73 ILE A O 1
ATOM 597 N N . LEU A 1 74 ? -6.038 -11.150 -10.155 1.00 90.12 74 LEU A N 1
ATOM 598 C CA . LEU A 1 74 ? -7.233 -11.980 -10.329 1.00 90.12 74 LEU A CA 1
ATOM 599 C C . LEU A 1 74 ? -8.515 -11.140 -10.370 1.00 90.12 74 LEU A C 1
ATOM 601 O O . LEU A 1 74 ? -9.385 -11.394 -11.204 1.00 90.12 74 LEU A O 1
ATOM 605 N N . HIS A 1 75 ? -8.621 -10.122 -9.511 1.00 90.06 75 HIS A N 1
ATOM 606 C CA . HIS A 1 75 ? -9.748 -9.196 -9.516 1.00 90.06 75 HIS A CA 1
ATOM 607 C C . HIS A 1 75 ? -9.845 -8.444 -10.844 1.00 90.06 75 HIS A C 1
ATOM 609 O O . HIS A 1 75 ? -10.941 -8.342 -11.393 1.00 90.06 75 HIS A O 1
ATOM 615 N N . GLN A 1 76 ? -8.726 -7.945 -11.375 1.00 89.50 76 GLN A N 1
ATOM 616 C CA . GLN A 1 76 ? -8.714 -7.226 -12.649 1.00 89.50 76 GLN A CA 1
ATOM 617 C C . GLN A 1 76 ? -9.064 -8.124 -13.831 1.00 89.50 76 GLN A C 1
ATOM 619 O O . GLN A 1 76 ? -9.845 -7.732 -14.691 1.00 89.50 76 GLN A O 1
ATOM 624 N N . ASN A 1 77 ? -8.563 -9.358 -13.849 1.00 86.31 77 ASN A N 1
ATOM 625 C CA . ASN A 1 77 ? -8.931 -10.323 -14.880 1.00 86.31 77 ASN A CA 1
ATOM 626 C C . ASN A 1 77 ? -10.442 -10.625 -14.877 1.00 86.31 77 ASN A C 1
ATOM 628 O O . ASN A 1 77 ? -11.032 -10.850 -15.930 1.00 86.31 77 ASN A O 1
ATOM 632 N N . ALA A 1 78 ? -11.075 -10.627 -13.700 1.00 88.81 78 ALA A N 1
ATOM 633 C CA . ALA A 1 78 ? -12.505 -10.898 -13.564 1.00 88.81 78 ALA A CA 1
ATOM 634 C C . ALA A 1 78 ? -13.404 -9.668 -13.803 1.00 88.81 78 ALA A C 1
ATOM 636 O O . ALA A 1 78 ? -14.512 -9.829 -14.308 1.00 88.81 78 ALA A O 1
ATOM 637 N N . ASN A 1 79 ? -12.960 -8.461 -13.432 1.00 92.62 79 ASN A N 1
ATOM 638 C CA . ASN A 1 79 ? -13.807 -7.258 -13.370 1.00 92.62 79 ASN A CA 1
ATOM 639 C C . ASN A 1 79 ? -13.350 -6.116 -14.295 1.00 92.62 79 ASN A C 1
ATOM 641 O O . ASN A 1 79 ? -14.001 -5.073 -14.348 1.00 92.62 79 ASN A O 1
ATOM 645 N N . GLY A 1 80 ? -12.253 -6.307 -15.024 1.00 8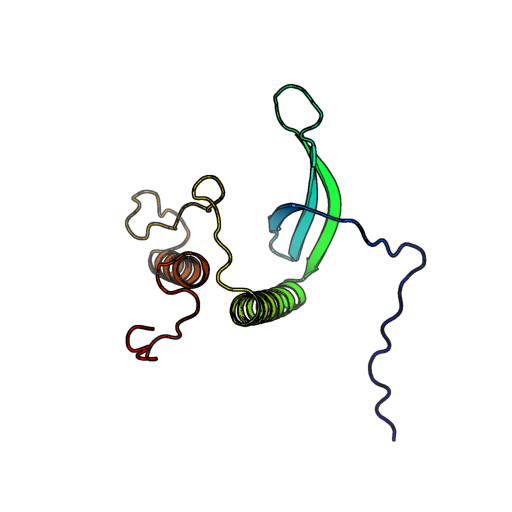6.56 80 GLY A N 1
ATOM 646 C CA . GLY A 1 80 ? -11.582 -5.260 -15.784 1.00 86.56 80 GLY A CA 1
ATOM 647 C C . GLY A 1 80 ? -10.551 -4.487 -14.959 1.00 86.56 80 GLY A C 1
ATOM 648 O O . GLY A 1 80 ? -10.415 -4.655 -13.747 1.00 86.56 80 GLY A O 1
ATOM 649 N N . GLU A 1 81 ? -9.801 -3.639 -15.654 1.00 86.94 81 GLU A N 1
ATOM 650 C CA . GLU A 1 81 ? -8.711 -2.836 -15.098 1.00 86.94 81 GLU A CA 1
ATOM 651 C C . GLU A 1 81 ? -9.176 -1.895 -13.969 1.00 86.94 81 GLU A C 1
ATOM 653 O O . GLU A 1 81 ? -10.195 -1.204 -14.081 1.00 86.94 81 GLU A O 1
ATOM 658 N N . ILE A 1 82 ? -8.398 -1.831 -12.885 1.00 88.50 82 ILE A N 1
ATOM 659 C CA . ILE A 1 82 ? -8.588 -0.872 -11.795 1.00 88.50 82 ILE A CA 1
ATOM 660 C C . ILE A 1 82 ? -7.968 0.457 -12.223 1.00 88.50 82 ILE A C 1
ATOM 662 O O . ILE A 1 82 ? -6.755 0.644 -12.178 1.00 88.50 82 ILE A O 1
ATOM 666 N N . LYS A 1 83 ? -8.817 1.414 -12.595 1.00 88.31 83 LYS A N 1
ATOM 667 C CA . LYS A 1 83 ? -8.373 2.766 -12.951 1.00 88.31 83 LYS A CA 1
ATOM 668 C C . LYS A 1 83 ? -8.083 3.580 -11.697 1.00 88.31 83 LYS A C 1
ATOM 670 O O . LYS A 1 83 ? -9.005 3.965 -10.9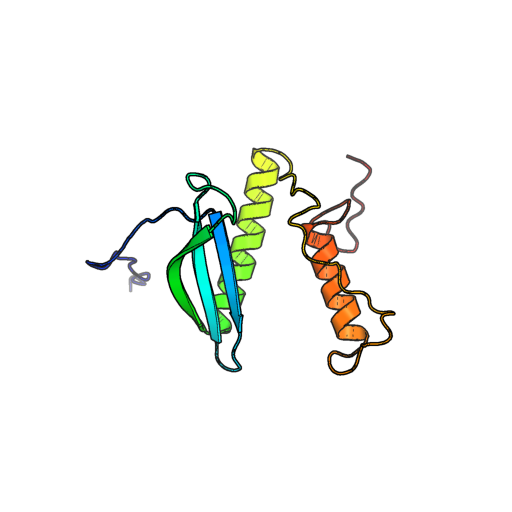77 1.00 88.31 83 LYS A O 1
ATOM 675 N N . VAL A 1 84 ? -6.806 3.857 -11.453 1.00 88.38 84 VAL A N 1
ATOM 676 C CA . VAL A 1 84 ? -6.357 4.715 -10.353 1.00 88.38 84 VAL A CA 1
ATOM 677 C C . VAL A 1 84 ? -6.254 6.162 -10.854 1.00 88.38 84 VAL A C 1
ATOM 679 O O . VAL A 1 84 ? -5.566 6.396 -11.843 1.00 88.38 84 VAL A O 1
ATOM 682 N N . PRO A 1 85 ? -6.928 7.143 -10.223 1.00 86.88 85 PRO A N 1
ATOM 683 C CA . PRO A 1 85 ? -6.811 8.547 -10.619 1.00 86.88 85 PRO A CA 1
ATOM 684 C C . PRO A 1 85 ? -5.396 9.105 -10.426 1.00 86.88 85 PRO A C 1
ATOM 686 O O . PRO A 1 85 ? -4.778 8.875 -9.386 1.00 86.88 85 PRO A O 1
ATOM 689 N N . ASP A 1 86 ? -4.938 9.947 -11.356 1.00 86.31 86 ASP A N 1
ATOM 690 C CA . ASP A 1 86 ? -3.600 10.559 -11.308 1.00 86.31 86 ASP A CA 1
ATOM 691 C C . ASP A 1 86 ? -3.325 11.334 -10.010 1.00 86.31 86 ASP A C 1
ATOM 693 O O . ASP A 1 86 ? -2.185 11.409 -9.560 1.00 86.31 86 ASP A O 1
ATOM 697 N N . GLN A 1 87 ? -4.364 11.885 -9.367 1.00 85.06 87 GLN A N 1
ATOM 698 C CA . GLN A 1 87 ? -4.212 12.652 -8.123 1.00 85.06 87 GLN A CA 1
ATOM 699 C C . GLN A 1 87 ? -3.791 11.800 -6.920 1.00 85.06 87 GLN A C 1
ATOM 701 O O . GLN A 1 87 ? -3.327 12.352 -5.923 1.00 85.06 87 GLN A O 1
ATOM 706 N N . VAL A 1 88 ? -3.996 10.481 -6.980 1.00 85.06 88 VAL A N 1
ATOM 707 C CA . VAL A 1 88 ? -3.651 9.551 -5.894 1.00 85.06 88 VAL A CA 1
ATOM 708 C C . VAL A 1 88 ? -2.520 8.598 -6.276 1.00 85.06 88 VAL A C 1
ATOM 710 O O . VAL A 1 88 ? -2.131 7.765 -5.456 1.00 85.06 88 VAL A O 1
ATOM 713 N N . LEU A 1 89 ? -1.976 8.719 -7.493 1.00 86.88 89 LEU A N 1
ATOM 714 C CA . LEU A 1 89 ? -0.791 7.973 -7.892 1.00 86.88 89 LEU A CA 1
ATOM 715 C C . LEU A 1 89 ? 0.423 8.464 -7.088 1.00 86.88 89 LEU A C 1
ATOM 717 O O . LEU A 1 89 ? 0.651 9.674 -6.986 1.00 86.88 89 LEU A O 1
ATOM 721 N N . PRO A 1 90 ? 1.222 7.553 -6.506 1.00 87.06 90 PRO A N 1
ATOM 722 C CA . PRO A 1 90 ? 2.490 7.948 -5.917 1.00 87.06 90 PRO A CA 1
ATOM 723 C C . PRO A 1 90 ? 3.423 8.494 -7.012 1.00 87.06 90 PRO A C 1
ATOM 725 O O . PRO A 1 90 ? 3.303 8.111 -8.174 1.00 87.06 90 PRO A O 1
ATOM 728 N N . PRO A 1 91 ? 4.377 9.378 -6.683 1.00 86.88 91 PRO A N 1
ATOM 729 C CA . PRO A 1 91 ? 5.354 9.824 -7.664 1.00 86.88 91 PRO A CA 1
ATOM 730 C C . PRO A 1 91 ? 6.200 8.634 -8.126 1.00 86.88 91 PRO A C 1
ATOM 732 O O . PRO A 1 91 ? 6.739 7.885 -7.304 1.00 86.88 91 PRO A O 1
ATOM 735 N N . ARG A 1 92 ? 6.340 8.468 -9.445 1.00 88.44 92 ARG A N 1
ATOM 736 C CA . ARG A 1 92 ? 7.260 7.480 -10.013 1.00 88.44 92 ARG A CA 1
ATOM 737 C C . ARG A 1 92 ? 8.692 7.833 -9.587 1.00 88.44 92 ARG A C 1
ATOM 739 O O . ARG A 1 92 ? 9.105 8.972 -9.808 1.00 88.44 92 ARG A O 1
ATOM 746 N N . PRO A 1 93 ? 9.464 6.893 -9.016 1.00 87.19 93 PRO A N 1
ATOM 747 C CA . PRO A 1 93 ? 10.868 7.136 -8.704 1.00 87.19 93 PRO A CA 1
ATOM 748 C C . PRO A 1 93 ? 11.657 7.510 -9.968 1.00 87.19 93 PRO A C 1
ATOM 750 O O . PRO A 1 93 ? 11.494 6.857 -11.004 1.00 87.19 93 PRO A O 1
ATOM 753 N N . ASP A 1 94 ? 12.496 8.546 -9.878 1.00 84.00 94 ASP A N 1
ATOM 754 C CA . ASP A 1 94 ? 13.333 9.045 -10.977 1.00 84.00 94 ASP A CA 1
ATOM 755 C C . ASP A 1 94 ? 14.813 8.652 -10.765 1.00 84.00 94 ASP A C 1
ATOM 757 O O . ASP A 1 94 ? 15.466 9.202 -9.869 1.00 84.00 94 ASP A O 1
ATOM 761 N N . PRO A 1 95 ? 15.356 7.705 -11.560 1.00 76.19 95 PRO A N 1
ATOM 762 C CA . PRO A 1 95 ? 16.753 7.267 -11.476 1.00 76.19 95 PRO A CA 1
ATOM 763 C C . PRO A 1 95 ? 17.784 8.331 -11.868 1.00 76.19 95 PRO A C 1
ATOM 765 O O . PRO A 1 95 ? 18.970 8.145 -11.586 1.00 76.19 95 PRO A O 1
ATOM 768 N N . ASP A 1 96 ? 17.352 9.415 -12.514 1.00 80.06 96 ASP A N 1
ATOM 769 C CA . ASP A 1 96 ? 18.210 10.519 -12.938 1.00 80.06 96 ASP A CA 1
ATOM 770 C C . ASP A 1 96 ? 18.070 11.751 -12.030 1.00 80.06 96 ASP A C 1
ATOM 772 O O . ASP A 1 96 ? 18.726 12.771 -12.264 1.00 80.06 96 ASP A O 1
ATOM 776 N N . SER A 1 97 ? 17.272 11.650 -10.957 1.00 79.19 97 SER A N 1
ATOM 777 C CA . SER A 1 97 ? 17.125 12.732 -9.987 1.00 79.19 97 SER A CA 1
ATOM 778 C C . SER A 1 97 ? 18.483 13.101 -9.367 1.00 79.19 97 SER A C 1
ATOM 780 O O . SER A 1 97 ? 19.223 12.225 -8.907 1.00 79.19 97 SER A O 1
ATOM 782 N N . PRO A 1 98 ? 18.833 14.396 -9.299 1.00 67.19 98 PRO A N 1
ATOM 783 C CA . PRO A 1 98 ? 20.076 14.844 -8.680 1.00 67.19 98 PRO A CA 1
ATOM 784 C C . PRO A 1 98 ? 20.114 14.640 -7.152 1.00 67.19 98 PRO A C 1
ATOM 786 O O . PRO A 1 98 ? 21.183 14.77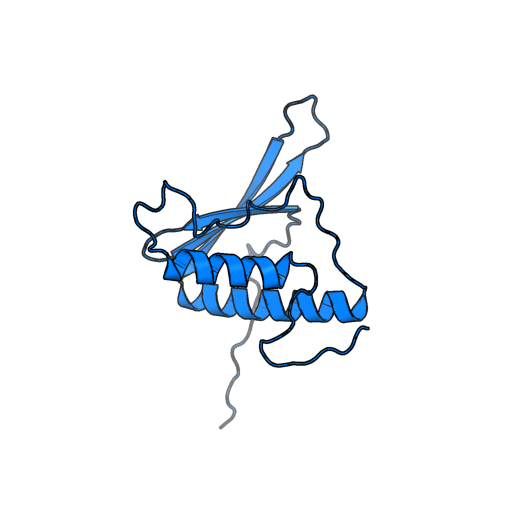1 -6.568 1.00 67.19 98 PRO A O 1
ATOM 789 N N . GLU A 1 99 ? 18.992 14.289 -6.509 1.00 65.81 99 GLU A N 1
ATOM 790 C CA . GLU A 1 99 ? 18.857 14.092 -5.051 1.00 65.81 99 GLU A CA 1
ATOM 791 C C . GLU A 1 99 ? 19.075 12.631 -4.593 1.00 65.81 99 GLU A C 1
ATOM 793 O O . GLU A 1 99 ? 18.610 12.217 -3.528 1.00 65.81 99 GLU A O 1
ATOM 798 N N . LEU A 1 100 ? 19.757 11.804 -5.394 1.00 64.06 100 LEU A N 1
ATOM 799 C CA . LEU A 1 100 ? 20.009 10.383 -5.108 1.00 64.06 100 LEU A CA 1
ATOM 800 C C . LEU A 1 100 ? 21.077 10.164 -4.027 1.00 64.06 100 LEU A C 1
ATOM 802 O O . LEU A 1 100 ? 22.086 9.499 -4.252 1.00 64.06 100 LEU A O 1
ATOM 806 N N . ASP A 1 101 ? 20.841 10.685 -2.830 1.00 59.41 101 ASP A N 1
ATOM 807 C CA . ASP A 1 101 ? 21.883 10.762 -1.809 1.00 59.41 101 ASP A CA 1
ATOM 808 C C . ASP A 1 101 ? 22.072 9.482 -0.981 1.00 59.41 101 ASP A C 1
ATOM 810 O O . ASP A 1 101 ? 23.059 9.391 -0.263 1.00 59.41 101 ASP A O 1
ATOM 814 N N . ASN A 1 102 ? 21.208 8.454 -1.074 1.00 58.56 102 ASN A N 1
ATOM 815 C CA . ASN A 1 102 ? 21.377 7.235 -0.249 1.00 58.56 102 ASN A CA 1
ATOM 816 C C . ASN A 1 102 ? 20.901 5.895 -0.847 1.00 58.56 102 ASN A C 1
ATOM 818 O O . ASN A 1 102 ? 21.354 4.845 -0.397 1.00 58.56 102 ASN A O 1
ATOM 822 N N . LEU A 1 103 ? 19.993 5.878 -1.830 1.00 66.62 103 LEU A N 1
ATOM 823 C CA . LEU A 1 103 ? 19.372 4.624 -2.295 1.00 66.62 103 LEU A CA 1
ATOM 824 C C . LEU A 1 103 ? 20.193 3.886 -3.371 1.00 66.62 103 LEU A C 1
ATOM 826 O O . LEU A 1 103 ? 20.040 2.678 -3.542 1.00 66.62 103 LEU A O 1
ATOM 830 N N . GLY A 1 104 ? 21.075 4.601 -4.076 1.00 76.69 104 GLY A N 1
ATOM 831 C CA . GLY A 1 104 ? 21.798 4.100 -5.246 1.00 76.69 104 GLY A CA 1
ATOM 832 C C . GLY A 1 104 ? 20.914 4.014 -6.500 1.00 76.69 104 GLY A C 1
ATOM 833 O O . GLY A 1 104 ? 19.726 3.697 -6.427 1.00 76.69 104 GLY A O 1
ATOM 834 N N . LYS A 1 105 ? 21.502 4.291 -7.672 1.00 79.38 105 LYS A N 1
ATOM 835 C CA . LYS A 1 105 ? 20.797 4.310 -8.971 1.00 79.38 105 LYS A CA 1
ATOM 836 C C . LYS A 1 105 ? 20.095 2.990 -9.296 1.00 79.38 105 LYS A C 1
ATOM 838 O O . LYS A 1 105 ? 18.976 3.003 -9.805 1.00 79.38 105 LYS A O 1
ATOM 843 N N . ASP A 1 106 ? 20.718 1.864 -8.955 1.00 81.50 106 ASP A N 1
ATOM 844 C CA . ASP A 1 106 ? 20.169 0.530 -9.222 1.00 81.50 106 ASP A CA 1
ATOM 845 C C . ASP A 1 106 ? 18.880 0.276 -8.432 1.00 81.50 106 ASP A C 1
ATOM 847 O O . ASP A 1 106 ? 17.904 -0.237 -8.979 1.00 81.50 106 ASP A O 1
ATOM 851 N N . THR A 1 107 ? 18.829 0.699 -7.164 1.00 83.75 107 THR A N 1
ATOM 852 C CA . THR A 1 107 ? 17.622 0.568 -6.338 1.00 83.75 107 THR A CA 1
ATOM 853 C C . THR A 1 107 ? 16.497 1.429 -6.884 1.00 83.75 107 THR A C 1
ATOM 855 O O . THR A 1 107 ? 15.364 0.966 -6.969 1.00 83.75 107 THR A O 1
ATOM 858 N N . VAL A 1 108 ? 16.792 2.667 -7.286 1.00 85.56 108 VAL A N 1
ATOM 859 C CA . VAL A 1 108 ? 15.767 3.541 -7.867 1.00 85.56 108 VAL A CA 1
ATOM 860 C C . VAL A 1 108 ? 15.270 2.988 -9.194 1.00 85.56 108 VAL A C 1
ATOM 862 O O . VAL A 1 108 ? 14.064 2.914 -9.381 1.00 85.56 108 VAL A O 1
ATOM 865 N N . THR A 1 109 ? 16.160 2.473 -10.042 1.00 85.69 109 THR A N 1
ATOM 866 C CA . THR A 1 109 ? 15.783 1.779 -11.283 1.00 85.69 109 THR A CA 1
ATOM 867 C C . THR A 1 109 ? 14.847 0.604 -11.006 1.00 85.69 109 THR A C 1
ATOM 869 O O . THR A 1 109 ? 13.819 0.454 -11.666 1.00 85.69 109 THR A O 1
ATOM 872 N N . TYR A 1 110 ? 15.164 -0.212 -9.998 1.00 84.69 110 TYR A N 1
ATOM 873 C CA . TYR A 1 110 ? 14.309 -1.324 -9.598 1.00 84.69 110 TYR A CA 1
ATOM 874 C C . TYR A 1 110 ? 12.944 -0.848 -9.078 1.00 84.69 110 TYR A C 1
ATOM 876 O O . TYR A 1 110 ? 11.919 -1.410 -9.452 1.00 84.69 110 TYR A O 1
ATOM 884 N N . LEU A 1 111 ? 12.900 0.209 -8.262 1.00 87.81 111 LEU A N 1
ATOM 885 C CA . LEU A 1 111 ? 11.644 0.776 -7.764 1.00 87.81 111 LEU A CA 1
ATOM 886 C C . LEU A 1 111 ? 10.800 1.405 -8.878 1.00 87.81 111 LEU A C 1
ATOM 888 O O . LEU A 1 111 ? 9.580 1.272 -8.848 1.00 87.81 111 LEU A O 1
ATOM 892 N N . SER A 1 112 ? 11.422 2.042 -9.871 1.00 87.56 112 SER A N 1
ATOM 893 C CA . SER A 1 112 ? 10.737 2.529 -11.069 1.00 87.56 112 SER A CA 1
ATOM 894 C C . SER A 1 112 ? 10.131 1.373 -11.866 1.00 87.56 112 SER A C 1
ATOM 896 O O . SER A 1 112 ? 8.977 1.454 -12.270 1.00 87.56 112 SER A O 1
ATOM 898 N N . TRP A 1 113 ? 10.865 0.266 -12.032 1.00 86.75 113 TRP A N 1
ATOM 899 C CA . TRP A 1 113 ? 10.322 -0.936 -12.666 1.00 86.75 113 TRP A CA 1
ATOM 900 C C . TRP A 1 113 ? 9.135 -1.503 -11.878 1.00 86.75 113 TRP A C 1
ATOM 902 O O . TRP A 1 113 ? 8.103 -1.798 -12.474 1.00 86.75 113 TRP A O 1
ATOM 912 N N . VAL A 1 114 ? 9.236 -1.600 -10.543 1.00 88.56 114 VAL A N 1
ATOM 913 C CA . VAL A 1 114 ? 8.114 -2.029 -9.689 1.00 88.56 114 VAL A CA 1
ATOM 914 C C . VAL A 1 114 ? 6.920 -1.096 -9.863 1.00 88.56 114 VAL A C 1
ATOM 916 O O . VAL A 1 114 ? 5.811 -1.584 -10.028 1.00 88.56 114 VAL A O 1
ATOM 919 N N . TYR A 1 115 ? 7.127 0.221 -9.865 1.00 90.56 115 TYR A N 1
ATOM 920 C CA . TYR A 1 115 ? 6.063 1.198 -10.103 1.00 90.56 115 TYR A CA 1
ATOM 921 C C . TYR A 1 115 ? 5.328 0.917 -11.422 1.00 90.56 115 TYR A C 1
ATOM 923 O O . TYR A 1 115 ? 4.098 0.836 -11.444 1.00 90.56 115 TYR A O 1
ATOM 931 N N . ASP A 1 116 ? 6.078 0.691 -12.502 1.00 88.38 116 ASP A N 1
ATOM 932 C CA . ASP A 1 116 ? 5.520 0.438 -13.832 1.00 88.38 116 ASP A CA 1
ATOM 933 C C . ASP A 1 116 ? 4.705 -0.869 -13.883 1.00 88.38 116 ASP A C 1
ATOM 935 O O . ASP A 1 116 ? 3.734 -0.955 -14.628 1.00 88.38 116 ASP A O 1
ATOM 939 N N . GLN A 1 117 ? 5.017 -1.866 -13.043 1.00 86.75 117 GLN A N 1
ATOM 940 C CA . GLN A 1 117 ? 4.214 -3.095 -12.948 1.00 86.75 117 GLN A CA 1
ATOM 941 C C . GLN A 1 117 ? 2.809 -2.872 -12.371 1.00 86.75 117 GLN A C 1
ATOM 943 O O . GLN A 1 117 ? 1.943 -3.714 -12.593 1.00 86.75 117 GLN A O 1
ATOM 948 N N . PHE A 1 118 ? 2.577 -1.786 -11.630 1.00 88.12 118 PHE A N 1
ATOM 949 C CA . PHE A 1 118 ? 1.270 -1.477 -11.034 1.00 88.12 118 PHE A CA 1
ATOM 950 C C . PHE A 1 118 ? 0.530 -0.361 -11.769 1.00 88.12 118 PHE A C 1
ATOM 952 O O . PHE A 1 118 ? -0.692 -0.415 -11.862 1.00 88.12 118 PHE A O 1
ATOM 959 N N . PHE A 1 119 ? 1.256 0.651 -12.249 1.00 88.75 119 PHE A N 1
ATOM 960 C CA . PHE A 1 119 ? 0.673 1.893 -12.769 1.00 88.75 119 PHE A CA 1
ATOM 961 C C . PHE A 1 119 ? 1.148 2.247 -14.183 1.00 88.75 119 PHE A C 1
ATOM 963 O O . PHE A 1 119 ? 0.808 3.312 -14.696 1.00 88.75 119 PHE A O 1
ATOM 970 N N . GLY A 1 120 ? 1.987 1.405 -14.791 1.00 83.62 120 GLY A N 1
ATOM 971 C CA . GLY A 1 120 ? 2.440 1.586 -16.164 1.00 83.62 120 GLY A CA 1
ATOM 972 C C . GLY A 1 120 ? 1.333 1.311 -17.187 1.00 83.62 120 GLY A C 1
ATOM 973 O O . GLY A 1 120 ? 0.242 0.880 -16.822 1.00 83.62 120 GLY A O 1
ATOM 974 N N . PRO A 1 121 ? 1.614 1.529 -18.483 1.00 75.50 121 PRO A N 1
ATOM 975 C CA . PRO A 1 121 ? 0.652 1.278 -19.560 1.00 75.50 121 PRO A CA 1
ATOM 976 C C . PRO A 1 121 ? 0.274 -0.203 -19.694 1.00 75.50 121 PRO A C 1
ATOM 978 O O . PRO A 1 121 ? -0.799 -0.518 -20.192 1.00 75.50 121 PRO A O 1
ATOM 981 N N . ASP A 1 122 ? 1.160 -1.089 -19.236 1.00 72.31 122 ASP A N 1
ATOM 982 C CA . ASP A 1 122 ? 1.054 -2.535 -19.366 1.00 72.31 122 ASP A CA 1
ATOM 983 C C . ASP A 1 122 ? 1.366 -3.216 -18.012 1.00 72.31 122 ASP A C 1
ATOM 985 O O . ASP A 1 122 ? 2.433 -3.822 -17.832 1.00 72.31 122 ASP A O 1
ATOM 989 N N . PRO A 1 123 ? 0.486 -3.069 -17.004 1.00 75.25 123 PRO A N 1
ATOM 990 C CA . PRO A 1 123 ? 0.756 -3.552 -15.658 1.00 75.25 123 PRO A CA 1
ATOM 991 C C . PRO A 1 123 ? 0.791 -5.088 -15.620 1.00 75.25 123 PRO A C 1
ATOM 993 O O . PRO A 1 123 ? 0.013 -5.774 -16.282 1.00 75.25 123 PRO A O 1
ATOM 996 N N . TYR A 1 124 ? 1.690 -5.634 -14.800 1.00 71.88 124 TYR A N 1
ATOM 997 C CA . TYR A 1 124 ? 1.891 -7.072 -14.581 1.00 71.88 124 TYR A CA 1
ATOM 998 C C . TYR A 1 124 ? 2.363 -7.904 -15.786 1.00 71.88 124 TYR A C 1
ATOM 1000 O O . TYR A 1 124 ? 2.276 -9.133 -15.720 1.00 71.88 124 TYR A O 1
ATOM 1008 N N . ILE A 1 125 ? 2.898 -7.298 -16.855 1.00 64.62 125 ILE A N 1
ATOM 1009 C CA . ILE A 1 125 ? 3.577 -8.061 -17.914 1.00 64.62 125 ILE A CA 1
ATOM 1010 C C . ILE A 1 125 ? 4.973 -8.484 -17.428 1.00 64.62 125 ILE A C 1
ATOM 1012 O O . ILE A 1 125 ? 5.845 -7.628 -17.238 1.00 64.62 125 ILE A O 1
ATOM 1016 N N . PRO A 1 126 ? 5.248 -9.794 -17.265 1.00 57.47 126 PRO A N 1
ATOM 1017 C CA . PRO A 1 126 ? 6.581 -10.247 -16.904 1.00 57.47 126 PRO A CA 1
ATOM 1018 C C . PRO A 1 126 ? 7.581 -9.928 -18.029 1.00 57.47 126 PRO A C 1
ATOM 1020 O O . PRO A 1 126 ? 7.249 -10.088 -19.208 1.00 57.47 126 PRO A O 1
ATOM 1023 N N . PRO A 1 127 ? 8.831 -9.551 -17.706 1.00 52.44 127 PRO A N 1
ATOM 1024 C CA . PRO A 1 127 ? 9.873 -9.369 -18.711 1.00 52.44 127 PRO A CA 1
ATOM 1025 C C . PRO A 1 127 ? 10.023 -10.616 -19.596 1.00 52.44 127 PRO A C 1
ATOM 1027 O O . PRO A 1 127 ? 10.200 -11.723 -19.090 1.00 52.44 127 PRO A O 1
ATOM 1030 N N . GLY A 1 128 ? 9.970 -10.437 -20.919 1.00 55.66 128 GLY A N 1
ATOM 1031 C CA . GLY A 1 128 ? 10.123 -11.526 -21.894 1.00 55.66 128 GLY A CA 1
ATOM 1032 C C . GLY A 1 128 ? 8.826 -12.223 -22.318 1.00 55.66 128 GLY A C 1
ATOM 1033 O O . GLY A 1 128 ? 8.890 -13.171 -23.098 1.00 55.66 128 GLY A O 1
ATOM 1034 N N . VAL A 1 129 ? 7.663 -11.760 -21.854 1.00 58.59 129 VAL A N 1
ATOM 1035 C CA . VAL A 1 129 ? 6.365 -12.180 -22.395 1.00 58.59 129 VAL A CA 1
ATOM 1036 C C . VAL A 1 129 ? 5.948 -11.180 -23.473 1.00 58.59 129 VAL A C 1
ATOM 1038 O O . VAL A 1 129 ? 5.634 -10.033 -23.169 1.00 58.59 129 VAL A O 1
ATOM 1041 N N . ASP A 1 130 ? 5.973 -11.607 -24.738 1.00 58.44 130 ASP A N 1
ATOM 1042 C CA . ASP A 1 130 ? 5.429 -10.829 -25.856 1.00 58.44 130 ASP A CA 1
ATOM 1043 C C . ASP A 1 130 ? 3.903 -10.921 -25.810 1.00 58.44 130 ASP A C 1
ATOM 1045 O O . ASP A 1 130 ? 3.289 -11.877 -26.296 1.00 58.44 130 ASP A O 1
ATOM 1049 N N . VAL A 1 131 ? 3.286 -9.959 -25.132 1.00 59.38 131 VAL A N 1
ATOM 1050 C CA . VAL A 1 131 ? 1.834 -9.824 -25.113 1.00 59.38 131 VAL A CA 1
ATOM 1051 C C . VAL A 1 131 ? 1.471 -9.067 -26.381 1.00 59.38 131 VAL A C 1
ATOM 1053 O O . VAL A 1 131 ? 1.321 -7.847 -26.384 1.00 59.38 131 VAL A O 1
ATOM 1056 N N . GLY A 1 132 ? 1.425 -9.794 -27.501 1.00 51.56 132 GLY A N 1
ATOM 1057 C CA . GLY A 1 132 ? 0.942 -9.253 -28.765 1.00 51.56 132 GLY A CA 1
ATOM 1058 C C . GLY A 1 132 ? -0.358 -8.497 -28.507 1.00 51.56 132 GLY A C 1
ATOM 1059 O O . GLY A 1 132 ? -1.262 -9.072 -27.907 1.00 51.56 132 GLY A O 1
ATOM 1060 N N . LYS A 1 133 ? -0.376 -7.210 -28.891 1.00 39.59 133 LYS A N 1
ATOM 1061 C CA . LYS A 1 133 ? -1.436 -6.221 -28.623 1.00 39.59 133 LYS A CA 1
ATOM 1062 C C . LYS A 1 133 ? -2.795 -6.884 -28.384 1.00 39.59 133 LYS A C 1
ATOM 1064 O O . LYS A 1 133 ? -3.401 -7.370 -29.341 1.00 39.59 133 LYS A O 1
ATOM 1069 N N . ILE A 1 134 ? -3.220 -6.917 -27.122 1.00 41.69 134 ILE A N 1
ATOM 1070 C CA . ILE A 1 134 ? -4.600 -7.246 -26.749 1.00 41.69 134 ILE A CA 1
ATOM 1071 C C . ILE A 1 134 ? -5.494 -6.085 -27.187 1.00 41.69 134 ILE A C 1
ATOM 1073 O O . ILE A 1 134 ? -5.073 -4.920 -26.997 1.00 41.69 134 ILE A O 1
#

Sequence (134 aa):
MSDEKVRVERSEDFEEVYANNVRYESSVWDLKMLFGQLDLSRTPPEIIRLHTGMTVPWTAAKIAAYFMVVNVILHQNANGEIKVPDQVLPPRPDPDSPELDNLGKDTVTYLSWVYDQFFGPDPYIPPGVDVGKI

Secondary structure (DSSP, 8-state):
-----------TT------SEEEEEE-SSEEEEEEEEEETTSSSS-EEEEEEEEEEEHHHHHHHHHHHHHHHHHHHHHH------GGGSPPPP-TT-TT-SSS-HHHHHHHHHHHHHHHSSSTT--TT------